Protein AF-A0A845M4P8-F1 (afdb_monomer_lite)

Structure (mmCIF, N/CA/C/O backbone):
data_AF-A0A845M4P8-F1
#
_entry.id   AF-A0A845M4P8-F1
#
loop_
_atom_site.group_PDB
_atom_site.id
_atom_site.type_symbol
_atom_site.label_atom_id
_atom_site.label_alt_id
_atom_site.label_comp_id
_atom_site.label_asym_id
_atom_site.label_entity_id
_atom_site.label_seq_id
_atom_site.pdbx_PDB_ins_code
_atom_site.Cartn_x
_atom_site.Cartn_y
_atom_site.Cartn_z
_atom_site.occupancy
_atom_site.B_iso_or_equiv
_atom_site.auth_seq_id
_atom_site.auth_comp_id
_atom_site.auth_asym_id
_atom_site.auth_atom_id
_atom_site.pdbx_PDB_model_num
ATOM 1 N N . MET A 1 1 ? 7.694 8.413 -4.252 1.00 57.62 1 MET A N 1
ATOM 2 C CA . MET A 1 1 ? 6.697 7.608 -4.994 1.00 57.62 1 MET A CA 1
ATOM 3 C C . MET A 1 1 ? 6.470 6.227 -4.367 1.00 57.62 1 MET A C 1
ATOM 5 O O . MET A 1 1 ? 5.329 5.908 -4.075 1.00 57.62 1 MET A O 1
ATOM 9 N N . TYR A 1 2 ? 7.516 5.433 -4.090 1.00 56.47 2 TYR A N 1
ATOM 10 C CA . TYR A 1 2 ? 7.373 4.079 -3.514 1.00 56.47 2 TYR A CA 1
ATOM 11 C C . TYR A 1 2 ? 6.828 4.040 -2.075 1.00 56.47 2 TYR A C 1
ATOM 13 O O . TYR A 1 2 ? 5.909 3.281 -1.780 1.00 56.47 2 TYR A O 1
ATOM 21 N N . ARG A 1 3 ? 7.360 4.902 -1.195 1.00 62.88 3 ARG A N 1
ATOM 22 C CA . ARG A 1 3 ? 6.917 5.003 0.208 1.00 62.88 3 ARG A CA 1
ATOM 23 C C . ARG A 1 3 ? 5.427 5.327 0.317 1.00 62.88 3 ARG A C 1
ATOM 25 O O . ARG A 1 3 ? 4.702 4.626 1.003 1.00 62.88 3 ARG A O 1
ATOM 32 N N . THR A 1 4 ? 4.952 6.281 -0.480 1.00 71.75 4 THR A N 1
ATOM 33 C CA . THR A 1 4 ? 3.560 6.745 -0.456 1.00 71.75 4 THR A CA 1
ATOM 34 C C . THR A 1 4 ? 2.564 5.656 -0.863 1.00 71.75 4 THR A C 1
ATOM 36 O O . THR A 1 4 ? 1.494 5.553 -0.272 1.00 71.75 4 THR A O 1
ATOM 39 N N . ALA A 1 5 ? 2.907 4.826 -1.854 1.00 76.00 5 ALA A N 1
ATOM 40 C CA . ALA A 1 5 ? 2.045 3.733 -2.303 1.00 76.00 5 ALA A CA 1
ATOM 41 C C . ALA A 1 5 ? 1.978 2.593 -1.272 1.00 76.00 5 ALA A C 1
ATOM 43 O O . ALA A 1 5 ? 0.896 2.071 -1.005 1.00 76.00 5 ALA A O 1
ATOM 44 N N . LEU A 1 6 ? 3.113 2.246 -0.653 1.00 79.06 6 LEU A N 1
ATOM 45 C CA . LEU A 1 6 ? 3.161 1.267 0.435 1.00 79.06 6 LEU A CA 1
ATOM 46 C C . LEU A 1 6 ? 2.412 1.764 1.673 1.00 79.06 6 LEU A C 1
ATOM 48 O O . LEU A 1 6 ? 1.608 1.027 2.222 1.00 79.06 6 LEU A O 1
ATOM 52 N N . GLU A 1 7 ? 2.581 3.025 2.067 1.00 80.62 7 GLU A N 1
ATOM 53 C CA . GLU A 1 7 ? 1.838 3.611 3.189 1.00 80.62 7 GLU A C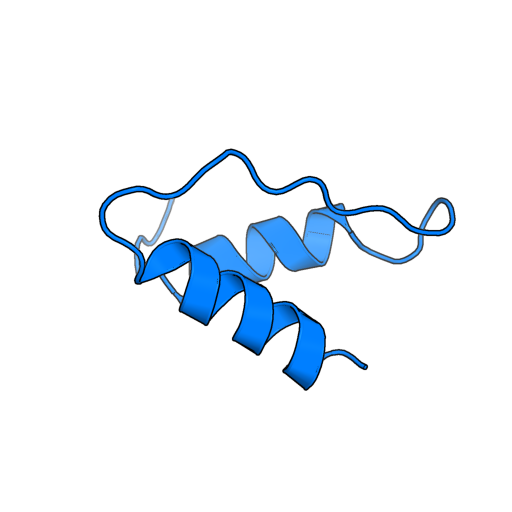A 1
ATOM 54 C C . GLU A 1 7 ? 0.324 3.623 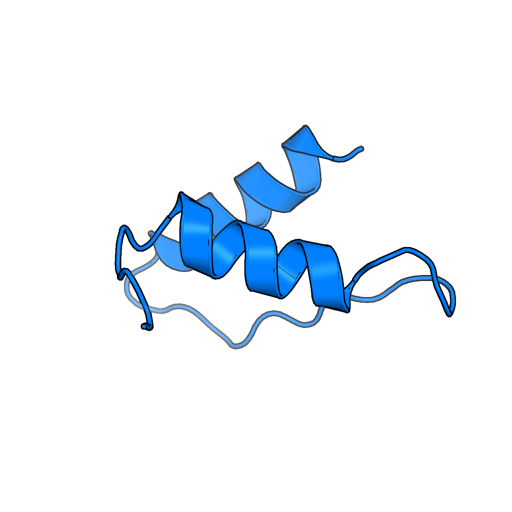2.946 1.00 80.62 7 GLU A C 1
ATOM 56 O O . GLU A 1 7 ? -0.452 3.382 3.870 1.00 80.62 7 GLU A O 1
ATOM 61 N N . GLN A 1 8 ? -0.119 3.875 1.710 1.00 82.38 8 GLN A N 1
ATOM 62 C CA . GLN A 1 8 ? -1.534 3.776 1.342 1.00 82.38 8 GLN A CA 1
ATOM 63 C C . GLN A 1 8 ? -2.046 2.334 1.428 1.00 82.38 8 GLN A C 1
ATOM 65 O O . GLN A 1 8 ? -3.150 2.121 1.929 1.00 82.38 8 GLN A O 1
ATOM 70 N N . LEU A 1 9 ? -1.246 1.356 0.995 1.00 83.06 9 LEU A N 1
ATOM 71 C CA . LEU A 1 9 ? -1.552 -0.069 1.135 1.00 83.06 9 LEU A CA 1
ATOM 72 C C . LEU A 1 9 ? -1.608 -0.495 2.610 1.00 83.06 9 LEU A C 1
ATOM 74 O O . LEU A 1 9 ? -2.550 -1.178 3.005 1.00 83.06 9 LEU A O 1
ATOM 78 N N . THR A 1 10 ? -0.679 -0.032 3.449 1.00 81.81 10 THR A N 1
ATOM 79 C CA . THR A 1 10 ? -0.671 -0.306 4.895 1.00 81.81 10 THR A CA 1
ATOM 80 C C . THR A 1 10 ? -1.892 0.302 5.578 1.00 81.81 10 THR A C 1
ATOM 82 O O . THR A 1 10 ? -2.599 -0.391 6.307 1.00 81.81 10 THR A O 1
ATOM 85 N N . LYS A 1 11 ? -2.204 1.572 5.293 1.00 84.19 11 LYS A N 1
ATOM 86 C CA . LYS A 1 11 ? -3.403 2.247 5.818 1.00 84.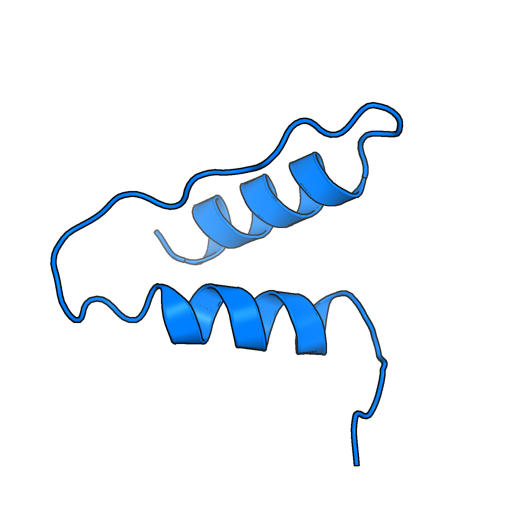19 11 LYS A CA 1
ATOM 87 C C . LYS A 1 11 ? -4.690 1.575 5.349 1.00 84.19 11 LYS A C 1
ATOM 89 O O . LYS A 1 11 ? -5.654 1.507 6.103 1.00 84.19 11 LYS A O 1
ATOM 94 N N . TRP A 1 12 ? -4.723 1.086 4.112 1.00 86.56 12 TRP A N 1
ATOM 95 C CA . TRP A 1 12 ? -5.832 0.288 3.599 1.00 86.56 12 TRP A CA 1
ATOM 96 C C . TRP A 1 12 ? -5.964 -1.044 4.345 1.00 86.56 12 TRP A C 1
ATOM 98 O O . TRP A 1 12 ? -7.062 -1.400 4.764 1.00 86.56 12 TRP A O 1
ATOM 108 N N . HIS A 1 13 ? -4.855 -1.751 4.559 1.00 82.62 13 HIS A N 1
ATOM 109 C CA . HIS A 1 13 ? -4.836 -3.041 5.243 1.00 82.62 13 HIS A CA 1
ATOM 110 C C . HIS A 1 13 ? -5.274 -2.939 6.710 1.00 82.62 13 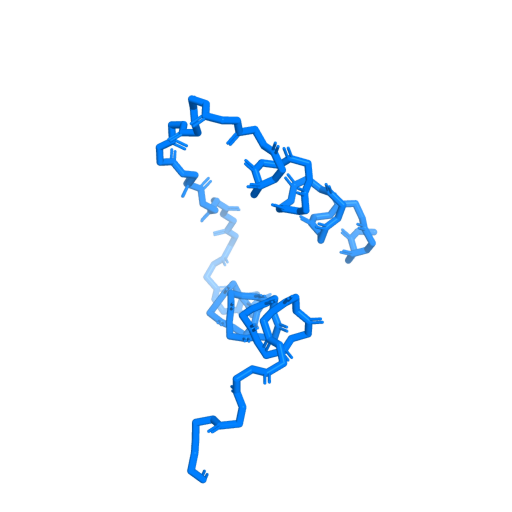HIS A C 1
ATOM 112 O O . HIS A 1 13 ? -5.988 -3.818 7.190 1.00 82.62 13 HIS A O 1
ATOM 118 N N . GLN A 1 14 ? -4.881 -1.859 7.394 1.00 84.88 14 GLN A N 1
ATOM 119 C CA . GLN A 1 14 ? -5.237 -1.568 8.788 1.00 84.88 14 GLN A CA 1
ATOM 120 C C . GLN A 1 14 ? -6.713 -1.187 8.988 1.00 84.88 14 GLN A C 1
ATOM 122 O O . GLN A 1 14 ? -7.184 -1.183 10.122 1.00 84.88 14 GLN A O 1
ATOM 127 N N . LYS A 1 15 ? -7.463 -0.866 7.925 1.00 86.62 15 LYS A N 1
ATOM 128 C CA . LYS A 1 15 ? -8.900 -0.589 8.048 1.00 86.62 15 LYS A CA 1
ATOM 129 C C . LYS A 1 15 ? -9.689 -1.885 8.234 1.00 86.62 15 LYS A C 1
ATOM 131 O O . LYS A 1 15 ? -9.520 -2.835 7.473 1.00 86.62 15 LYS A O 1
ATOM 136 N N . GLN A 1 16 ? -10.598 -1.874 9.206 1.00 79.06 16 GLN A N 1
ATOM 137 C CA . GLN A 1 16 ? -11.486 -2.996 9.515 1.00 79.06 16 GLN A CA 1
ATOM 138 C C . GLN A 1 16 ? -12.509 -3.238 8.383 1.00 79.06 16 GLN A C 1
ATOM 140 O O . GLN A 1 16 ? -12.684 -4.375 7.960 1.00 79.06 16 GLN A O 1
ATOM 145 N N . ASP A 1 17 ? -13.048 -2.169 7.780 1.00 85.12 17 ASP A N 1
ATOM 146 C CA . ASP A 1 17 ? -13.964 -2.205 6.620 1.00 85.12 17 ASP A CA 1
ATOM 147 C C . ASP A 1 17 ? -13.257 -1.880 5.293 1.00 85.12 17 ASP A C 1
ATOM 149 O O . ASP A 1 17 ? -13.585 -0.925 4.572 1.00 85.12 17 ASP A O 1
ATOM 153 N N . LYS A 1 18 ? -12.197 -2.622 4.972 1.00 83.31 18 LYS A N 1
ATOM 154 C CA . LYS A 1 18 ? -11.387 -2.336 3.781 1.00 83.31 18 LYS A CA 1
ATOM 155 C C . LYS A 1 18 ? -12.116 -2.708 2.482 1.00 83.31 18 LYS A C 1
ATOM 157 O O . LYS A 1 18 ? -12.390 -3.867 2.194 1.00 83.31 18 LYS A O 1
ATOM 162 N N . LYS A 1 19 ? -12.385 -1.699 1.649 1.00 84.81 19 LYS A N 1
ATOM 163 C CA . LYS A 1 19 ? -12.914 -1.858 0.279 1.00 84.81 19 LYS A CA 1
ATOM 164 C C . LYS A 1 19 ? -11.812 -2.322 -0.676 1.00 84.81 19 LYS A C 1
ATOM 166 O O . LYS A 1 19 ? -10.680 -1.914 -0.465 1.00 84.81 19 LYS A O 1
ATOM 171 N N . PRO A 1 20 ? -12.085 -3.088 -1.742 1.00 84.75 20 PRO A N 1
ATOM 172 C CA . PRO A 1 20 ? -11.045 -3.529 -2.677 1.00 84.75 20 PRO A CA 1
ATOM 173 C C . PRO A 1 20 ? -10.228 -2.351 -3.240 1.00 84.75 20 PRO A C 1
ATOM 175 O O . PRO A 1 20 ? -10.790 -1.360 -3.711 1.00 84.75 20 PRO A O 1
ATOM 178 N N . LEU A 1 21 ? -8.895 -2.452 -3.175 1.00 83.56 21 LEU A N 1
ATOM 179 C CA . LEU A 1 21 ? -7.980 -1.425 -3.679 1.00 83.56 21 LEU A CA 1
ATOM 180 C C . LEU A 1 21 ? -7.624 -1.697 -5.148 1.00 83.56 21 LEU A C 1
ATOM 182 O O . LEU A 1 21 ? -7.188 -2.792 -5.495 1.00 83.56 21 LEU A O 1
ATOM 186 N N . ILE A 1 22 ? -7.747 -0.680 -6.004 1.00 83.00 22 ILE A N 1
ATOM 187 C CA . ILE A 1 22 ? -7.388 -0.768 -7.426 1.00 83.00 22 ILE A CA 1
ATOM 188 C C . ILE A 1 22 ? -6.104 0.027 -7.670 1.00 83.00 22 ILE A C 1
ATOM 190 O O . ILE A 1 22 ? -6.109 1.259 -7.630 1.00 83.00 22 ILE A O 1
ATOM 194 N N . ILE A 1 23 ? -5.007 -0.670 -7.975 1.00 81.88 23 ILE A N 1
ATOM 195 C CA . ILE A 1 23 ? -3.721 -0.045 -8.308 1.00 81.88 23 ILE A CA 1
ATOM 196 C C . ILE A 1 23 ? -3.705 0.295 -9.804 1.00 81.88 23 ILE A C 1
ATOM 198 O O . ILE A 1 23 ? -3.541 -0.578 -10.659 1.00 81.88 23 ILE A O 1
ATOM 202 N N . ARG A 1 24 ? -3.863 1.579 -10.136 1.00 82.88 24 ARG A N 1
ATOM 203 C CA . ARG A 1 24 ? -3.800 2.086 -11.520 1.00 82.88 24 ARG A CA 1
ATOM 204 C C . ARG A 1 24 ? -2.408 2.643 -11.836 1.00 82.88 24 ARG A C 1
ATOM 206 O O . ARG A 1 24 ? -1.706 3.106 -10.946 1.00 82.88 24 ARG A O 1
ATOM 213 N N . GLY A 1 25 ? -2.001 2.602 -13.105 1.00 82.81 25 GLY A N 1
ATOM 214 C CA . GLY A 1 25 ? -0.732 3.180 -13.572 1.00 82.81 25 GLY A CA 1
ATOM 215 C C . GLY A 1 25 ? -0.274 2.614 -14.917 1.00 82.81 25 GLY A C 1
ATOM 216 O O . GLY A 1 25 ? -0.869 1.652 -15.412 1.00 82.81 25 GLY A O 1
ATOM 217 N N . ALA A 1 26 ? 0.807 3.161 -15.481 1.00 83.06 26 ALA A N 1
ATOM 218 C CA . ALA A 1 26 ? 1.347 2.752 -16.782 1.00 83.06 26 ALA A CA 1
ATOM 219 C C . ALA A 1 26 ? 1.723 1.256 -16.833 1.00 83.06 26 ALA A C 1
ATOM 221 O O . ALA A 1 26 ? 2.020 0.629 -15.810 1.00 83.06 26 ALA A O 1
ATOM 222 N N . ARG A 1 27 ? 1.642 0.634 -18.015 1.00 84.94 27 ARG A N 1
ATOM 223 C CA . ARG A 1 27 ? 1.997 -0.787 -18.202 1.00 84.94 27 ARG A CA 1
ATOM 224 C C . ARG A 1 27 ? 3.488 -0.987 -17.855 1.00 84.94 27 ARG A C 1
ATOM 226 O O . AR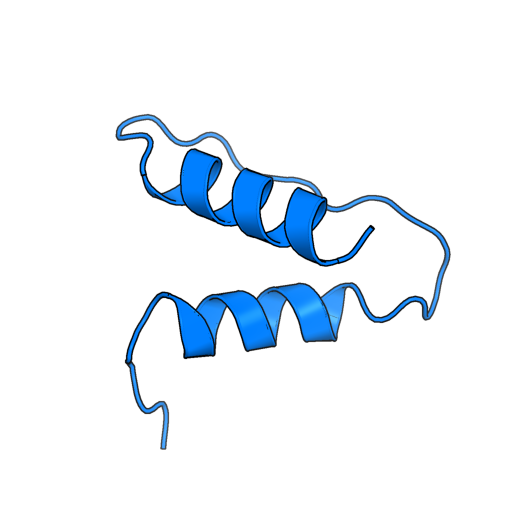G A 1 27 ? 4.276 -0.074 -18.035 1.00 84.94 27 ARG A O 1
ATOM 233 N N . GLN A 1 28 ? 3.843 -2.142 -17.280 1.00 76.75 28 GLN A N 1
ATOM 234 C CA . GLN A 1 28 ? 5.218 -2.517 -16.874 1.00 76.75 28 GLN A CA 1
ATOM 235 C C . GLN A 1 28 ? 5.901 -1.717 -15.740 1.00 76.75 28 GLN A C 1
ATOM 237 O O . GLN A 1 28 ? 7.045 -1.996 -15.413 1.00 76.75 28 GLN A O 1
ATOM 242 N N . VAL A 1 29 ? 5.207 -0.829 -15.022 1.00 80.06 29 VAL A N 1
ATOM 243 C CA . VAL A 1 29 ? 5.804 -0.064 -13.894 1.00 80.06 29 VAL A CA 1
ATOM 244 C C . VAL A 1 29 ? 5.993 -0.843 -12.577 1.00 80.06 29 VAL A C 1
ATOM 246 O O . VAL A 1 29 ? 6.181 -0.244 -11.525 1.00 80.06 29 VAL A O 1
ATOM 249 N N . GLY A 1 30 ? 5.883 -2.175 -12.588 1.00 79.31 30 GLY A N 1
ATOM 250 C CA . GLY A 1 30 ? 6.090 -2.986 -11.379 1.00 79.31 30 GLY A CA 1
ATOM 251 C C . GLY A 1 30 ? 4.909 -3.045 -10.398 1.00 79.31 30 GLY A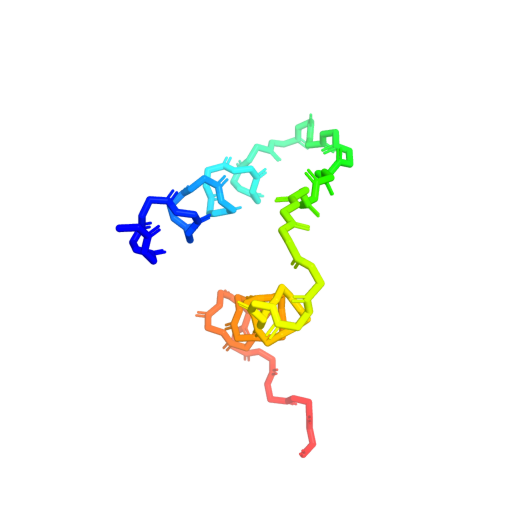 C 1
ATOM 252 O O . GLY A 1 30 ? 5.097 -3.390 -9.238 1.00 79.31 30 GLY A O 1
ATOM 253 N N . LYS A 1 31 ? 3.670 -2.776 -10.840 1.00 85.38 31 LYS A N 1
ATOM 254 C CA . LYS A 1 31 ? 2.461 -2.872 -9.985 1.00 85.38 31 LYS A CA 1
ATOM 255 C C . LYS A 1 31 ? 2.277 -4.260 -9.350 1.00 85.38 31 LYS A C 1
ATOM 257 O O . LYS A 1 31 ? 1.914 -4.358 -8.184 1.00 85.38 31 LYS A O 1
ATOM 262 N N . THR A 1 32 ? 2.573 -5.325 -10.099 1.00 84.38 32 THR A N 1
ATOM 263 C CA . THR A 1 32 ? 2.552 -6.708 -9.591 1.00 84.38 32 THR A CA 1
ATOM 264 C C . THR A 1 32 ? 3.616 -6.930 -8.522 1.00 84.38 32 THR A C 1
ATOM 266 O O . THR A 1 32 ? 3.357 -7.590 -7.520 1.00 84.38 32 THR A O 1
ATOM 269 N N . TRP A 1 33 ? 4.806 -6.357 -8.718 1.00 85.44 33 TRP A N 1
ATOM 270 C CA . TRP A 1 33 ? 5.894 -6.449 -7.750 1.00 85.44 33 TRP A CA 1
ATOM 271 C C . TRP A 1 33 ? 5.534 -5.717 -6.458 1.00 85.44 33 TRP A C 1
ATOM 273 O O . TRP A 1 33 ? 5.693 -6.287 -5.388 1.00 85.44 33 TRP A O 1
ATOM 283 N N . LEU A 1 34 ? 4.940 -4.521 -6.553 1.00 83.44 34 LEU A N 1
ATOM 284 C CA . LEU A 1 34 ? 4.453 -3.765 -5.397 1.00 83.44 34 LEU A CA 1
ATOM 285 C C . LEU A 1 34 ? 3.449 -4.575 -4.565 1.00 83.44 34 LEU A C 1
ATOM 287 O O . LEU A 1 34 ? 3.544 -4.580 -3.343 1.00 83.44 34 LEU A O 1
ATOM 291 N N . MET A 1 35 ? 2.518 -5.287 -5.210 1.00 81.81 35 MET A N 1
ATOM 292 C CA . MET A 1 35 ? 1.546 -6.126 -4.503 1.00 81.81 35 MET A CA 1
ATOM 293 C C . MET A 1 35 ? 2.213 -7.323 -3.806 1.00 81.81 35 MET A C 1
ATOM 295 O O . MET A 1 35 ? 1.934 -7.570 -2.635 1.00 81.81 35 MET A O 1
ATOM 299 N N . LYS A 1 36 ? 3.112 -8.039 -4.498 1.00 84.50 36 LYS A N 1
ATOM 300 C CA . LYS A 1 36 ? 3.851 -9.176 -3.919 1.00 84.50 36 LYS A CA 1
ATOM 301 C C . LYS A 1 36 ? 4.742 -8.735 -2.760 1.00 84.50 36 LYS A C 1
ATOM 303 O O . LYS A 1 36 ? 4.654 -9.296 -1.678 1.00 84.50 36 LYS A O 1
ATOM 308 N N . HIS A 1 37 ? 5.528 -7.683 -2.969 1.00 85.00 37 HIS A N 1
ATOM 309 C CA . HIS A 1 37 ? 6.401 -7.108 -1.953 1.00 85.00 37 HIS A CA 1
ATOM 310 C C . HIS A 1 37 ? 5.606 -6.587 -0.752 1.00 85.00 37 HIS A C 1
ATOM 312 O O . HIS A 1 37 ? 6.029 -6.758 0.386 1.00 85.00 37 HIS A O 1
ATOM 318 N N . PHE A 1 38 ? 4.444 -5.962 -0.972 1.00 83.56 38 PHE A N 1
ATOM 319 C CA . PHE A 1 38 ? 3.563 -5.553 0.122 1.00 83.56 38 PHE A CA 1
ATOM 320 C C . PHE A 1 38 ? 3.055 -6.760 0.921 1.00 83.56 38 PHE A C 1
ATOM 322 O O . PHE A 1 38 ? 3.106 -6.729 2.148 1.00 83.56 38 PHE A O 1
ATOM 329 N N . GLY A 1 39 ? 2.630 -7.826 0.232 1.00 80.50 39 GLY A N 1
ATOM 330 C CA . GLY A 1 39 ? 2.237 -9.093 0.849 1.00 80.50 39 GLY A CA 1
ATOM 331 C C . GLY A 1 39 ? 3.344 -9.674 1.725 1.00 80.50 39 GLY A C 1
ATOM 332 O O . GLY A 1 39 ? 3.112 -9.863 2.911 1.00 80.50 39 GLY A O 1
ATOM 333 N N . SER A 1 40 ? 4.549 -9.853 1.176 1.00 79.25 40 SER A N 1
ATOM 334 C CA . SER A 1 40 ? 5.704 -10.409 1.900 1.00 79.25 40 SER A CA 1
ATOM 335 C C . SER A 1 40 ? 6.230 -9.511 3.026 1.00 79.25 40 SER A C 1
ATOM 337 O O . SER A 1 40 ? 6.771 -10.006 4.004 1.00 79.25 40 SER A O 1
ATOM 339 N N . SER A 1 41 ? 6.111 -8.185 2.900 1.00 74.50 41 SER A N 1
ATOM 340 C CA . SER A 1 41 ? 6.620 -7.242 3.906 1.00 74.50 41 SER A CA 1
ATOM 341 C C . SER A 1 41 ? 5.628 -6.968 5.040 1.00 74.50 41 SER A C 1
ATOM 343 O O . SER A 1 41 ? 6.068 -6.622 6.133 1.00 74.50 41 SER A O 1
ATOM 345 N N . SER A 1 42 ? 4.313 -7.045 4.785 1.00 66.75 42 SER A N 1
ATOM 346 C CA . SER A 1 42 ? 3.269 -6.772 5.793 1.00 66.75 42 SER A CA 1
ATOM 347 C C . SER A 1 42 ? 2.714 -8.036 6.437 1.00 66.75 42 SER A C 1
ATOM 349 O O . SER A 1 42 ? 2.398 -8.019 7.625 1.00 66.75 42 SER A O 1
ATOM 351 N N . LEU A 1 43 ? 2.593 -9.126 5.679 1.00 59.59 43 LEU A N 1
ATOM 352 C CA . LEU A 1 43 ? 2.407 -10.451 6.245 1.00 59.59 43 LEU A CA 1
ATOM 353 C C . LEU A 1 43 ? 3.772 -11.122 6.223 1.00 59.59 43 LEU A C 1
ATOM 355 O O . LEU A 1 43 ? 4.280 -11.464 5.162 1.00 59.59 43 LEU A O 1
ATOM 359 N N . ASN A 1 44 ? 4.334 -11.362 7.401 1.00 48.69 44 ASN A N 1
ATOM 360 C CA . ASN A 1 44 ? 5.476 -12.253 7.596 1.00 48.69 44 ASN A CA 1
ATOM 361 C C . ASN A 1 44 ? 5.045 -13.722 7.362 1.00 48.69 44 ASN A C 1
ATOM 363 O O . ASN A 1 44 ? 5.299 -14.601 8.177 1.00 48.69 44 ASN A O 1
ATOM 367 N N . LEU A 1 45 ? 4.263 -13.970 6.306 1.00 50.81 45 LEU A N 1
ATOM 368 C CA . LEU A 1 45 ? 3.948 -15.299 5.824 1.00 50.81 45 LEU A CA 1
ATOM 369 C C . LEU A 1 45 ? 4.971 -15.625 4.751 1.00 50.81 45 LEU A C 1
ATOM 371 O O . LEU A 1 45 ? 4.859 -15.243 3.584 1.00 50.81 45 LEU A O 1
ATOM 375 N N . GLU A 1 46 ? 5.984 -16.319 5.236 1.00 44.34 46 GLU A N 1
ATOM 376 C CA . GLU A 1 46 ? 6.872 -17.198 4.505 1.00 44.34 46 GLU A CA 1
ATOM 377 C C . GLU A 1 46 ? 6.012 -18.195 3.713 1.00 44.34 46 GLU A C 1
ATOM 379 O O . GLU A 1 46 ? 5.606 -19.252 4.190 1.00 44.34 46 GLU A O 1
ATOM 384 N N . TRP A 1 47 ? 5.615 -17.793 2.508 1.00 50.03 47 TRP A N 1
ATOM 385 C CA . TRP A 1 47 ? 4.986 -18.691 1.551 1.00 50.03 47 TRP A CA 1
ATOM 386 C C . TRP A 1 47 ? 6.097 -19.404 0.780 1.00 50.03 47 TRP A C 1
ATOM 388 O O . TRP A 1 47 ? 6.422 -18.973 -0.321 1.00 50.03 47 TRP A O 1
ATOM 398 N N . TYR A 1 48 ? 6.600 -20.477 1.406 1.00 40.06 48 TYR A N 1
ATOM 399 C CA . TYR A 1 48 ? 7.478 -21.546 0.894 1.00 40.06 48 TYR A CA 1
ATOM 400 C C . TYR A 1 48 ? 8.871 -21.167 0.362 1.00 40.06 48 TYR A C 1
ATOM 402 O O . TYR A 1 48 ? 8.985 -20.308 -0.539 1.00 40.06 48 TYR A O 1
#

Radius of gyration: 11.42 Å; chains: 1; bounding box: 21×29×28 Å

Sequence (48 aa):
MYRTALEQLTKWHQKQDKKPLIIRGARQVGKTWLMKHFGSSSLNLEWY

Secondary structure (DSSP, 8-state):
-HHHHHHHHHHHHT-TTPPPP-----TTSSHHHHHHHHHHHHS-----

Foldseek 3Di:
DLVVVLVVVVVLVPDPPRDDDDDDDDPPPCPVVSVVCSCVVVPVPPPD

pLDDT: mean 76.25, std 12.46, range [40.06, 86.62]